Protein AF-A0A3M1BGF9-F1 (afdb_monomer)

pLDDT: mean 89.71, std 11.31, range [49.44, 98.12]

Radius of gyration: 19.55 Å; Cα contacts (8 Å, |Δi|>4): 18; chains: 1; bounding box: 49×26×51 Å

Mean predicted aligned error: 6.52 Å

Foldseek 3Di:
DPPDDDDDQDPVNVVLVVVLVVLVVVCVVVVDPVSVVVSVVSVVVNVVVVVVVVVVPPPDDDDDDDDDDD

Sequence (70 aa):
MKVRYRVRVNRAGLIFIGITIFLGVAAVNTANNLLYLVVSYMLSFMLLSGIISLYNLRGLEVVLIPPDEV

Solvent-accessible surface area (backbone atoms only — not comparable to full-atom values): 4437 Å² total; per-residue (Å²): 133,87,83,77,86,79,87,76,83,50,75,67,53,52,50,52,51,51,52,43,52,52,48,43,54,49,18,64,76,65,70,36,69,68,45,48,51,52,38,50,50,54,53,48,50,56,52,50,52,53,50,51,56,54,56,69,63,59,85,70,80,87,81,85,79,80,80,84,88,129

Secondary structure (DSSP, 8-state):
------PPPPHHHHHHHHHHHHHHHHHHHHT-HHHHHHHHHHHHHHHHHHHHHHHHHTT------PPPP-

Structure (mmCIF, N/CA/C/O backbone):
data_AF-A0A3M1BGF9-F1
#
_entry.id   AF-A0A3M1BGF9-F1
#
loop_
_atom_site.group_PDB
_atom_site.id
_atom_site.type_symbol
_atom_site.label_atom_id
_atom_site.label_alt_id
_atom_site.label_comp_id
_atom_site.label_asym_id
_atom_site.label_entity_id
_atom_site.label_seq_id
_atom_site.pdbx_PDB_ins_code
_atom_site.Cartn_x
_atom_site.Cartn_y
_atom_site.Cartn_z
_atom_site.occupancy
_atom_site.B_iso_or_equiv
_atom_site.auth_seq_id
_atom_site.auth_comp_id
_atom_site.auth_asym_id
_atom_site.auth_atom_id
_atom_site.pdbx_PDB_model_num
ATOM 1 N N . MET A 1 1 ? -6.809 2.848 28.807 1.00 49.44 1 MET A N 1
ATOM 2 C CA . MET A 1 1 ? -6.446 1.654 28.004 1.00 49.44 1 MET A CA 1
ATOM 3 C C . MET A 1 1 ? -5.783 2.099 26.701 1.00 49.44 1 MET A C 1
ATOM 5 O O . MET A 1 1 ? -6.378 2.894 25.988 1.00 49.44 1 MET A O 1
ATOM 9 N N . LYS A 1 2 ? -4.561 1.647 26.376 1.00 50.94 2 LYS A N 1
ATOM 10 C CA . LYS A 1 2 ? -3.961 1.891 25.047 1.00 50.94 2 LYS A CA 1
ATOM 11 C C . LYS A 1 2 ? -4.607 0.934 24.041 1.00 50.94 2 LYS A C 1
ATOM 13 O O . LYS A 1 2 ? -4.275 -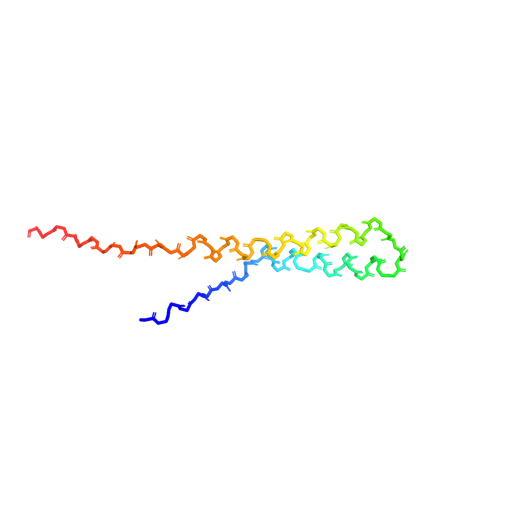0.247 24.034 1.00 50.94 2 LYS A O 1
ATOM 18 N N . VAL A 1 3 ? -5.527 1.427 23.214 1.00 63.72 3 VAL A N 1
ATOM 19 C CA . VAL A 1 3 ? -6.120 0.642 22.120 1.00 63.72 3 VAL A CA 1
ATOM 20 C C . VAL A 1 3 ? -5.012 0.313 21.117 1.00 63.72 3 VAL A C 1
ATOM 22 O O . VAL A 1 3 ? -4.447 1.204 20.483 1.00 63.72 3 VAL A O 1
ATOM 25 N N . ARG A 1 4 ? -4.636 -0.965 21.012 1.00 62.66 4 ARG A N 1
ATOM 26 C CA . ARG A 1 4 ? -3.618 -1.427 20.062 1.00 62.66 4 ARG A CA 1
ATOM 27 C C . ARG A 1 4 ? -4.312 -1.812 18.759 1.00 62.66 4 ARG A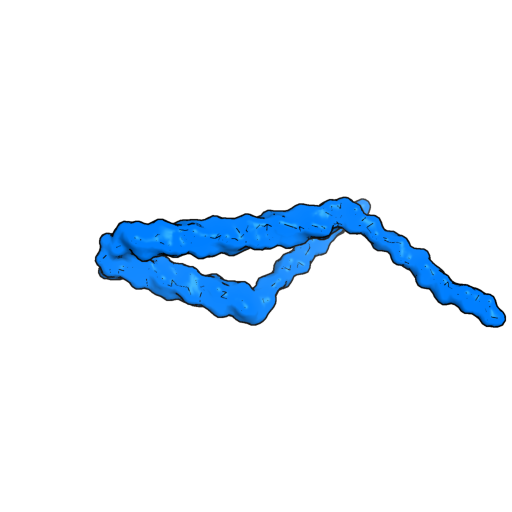 C 1
ATOM 29 O O . ARG A 1 4 ? -4.757 -2.945 18.607 1.00 62.66 4 ARG A O 1
ATOM 36 N N . TYR A 1 5 ? -4.405 -0.869 17.827 1.00 66.19 5 TYR A N 1
ATOM 37 C CA . TYR A 1 5 ? -4.927 -1.136 16.488 1.00 66.19 5 TYR A CA 1
ATOM 38 C C . TYR A 1 5 ? -4.004 -2.134 15.775 1.00 66.19 5 TYR A C 1
ATOM 40 O O . TYR A 1 5 ? -2.830 -1.847 15.537 1.00 66.19 5 TYR A O 1
ATOM 48 N N . ARG A 1 6 ? -4.510 -3.337 15.485 1.00 72.44 6 ARG A N 1
ATOM 49 C CA . ARG A 1 6 ? -3.769 -4.387 14.773 1.00 72.44 6 ARG A CA 1
ATOM 50 C C . ARG A 1 6 ? -4.340 -4.515 13.361 1.00 72.44 6 ARG A C 1
ATOM 52 O O . ARG A 1 6 ? -5.276 -5.274 13.136 1.00 72.44 6 ARG A O 1
ATOM 59 N N . VAL A 1 7 ? -3.785 -3.759 12.417 1.00 76.81 7 VAL A N 1
ATOM 60 C CA . VAL A 1 7 ? -4.161 -3.856 11.000 1.00 76.81 7 VAL A CA 1
ATOM 61 C C . VAL A 1 7 ? -3.393 -5.028 10.389 1.00 76.81 7 VAL A C 1
ATOM 63 O O . VAL A 1 7 ? -2.163 -5.047 10.425 1.00 76.81 7 VAL A O 1
ATOM 66 N N . ARG A 1 8 ? -4.103 -6.038 9.876 1.00 84.62 8 ARG A N 1
ATOM 67 C CA . ARG A 1 8 ? -3.493 -7.143 9.121 1.00 84.62 8 ARG A CA 1
ATOM 68 C C . ARG A 1 8 ? -3.741 -6.940 7.636 1.00 84.62 8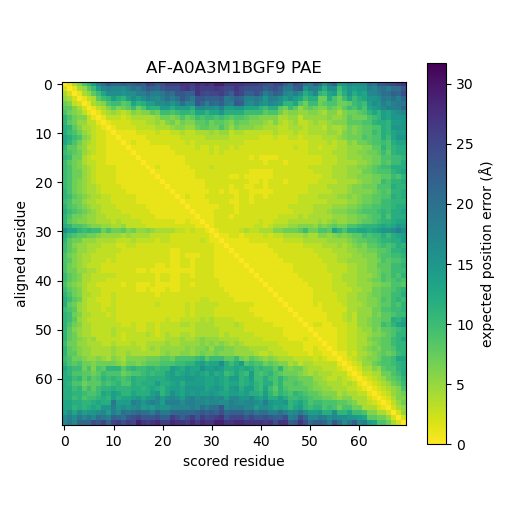 ARG A C 1
ATOM 70 O O . ARG A 1 8 ? -4.865 -6.660 7.231 1.00 84.62 8 ARG A O 1
ATOM 77 N N . VAL A 1 9 ? -2.705 -7.152 6.833 1.00 86.88 9 VAL A N 1
ATOM 78 C CA . VAL A 1 9 ? -2.833 -7.186 5.375 1.00 86.88 9 VAL A CA 1
ATOM 79 C C . VAL A 1 9 ? -3.490 -8.509 4.979 1.00 86.88 9 VAL A C 1
ATOM 81 O O . VAL A 1 9 ? -3.056 -9.576 5.415 1.00 86.88 9 VAL A O 1
ATOM 84 N N . ASN A 1 10 ? -4.563 -8.449 4.187 1.00 92.75 10 ASN A N 1
ATOM 85 C CA . ASN A 1 10 ? -5.219 -9.648 3.665 1.00 92.75 10 ASN A CA 1
ATOM 86 C C . ASN A 1 10 ? -4.451 -10.211 2.448 1.00 92.75 10 ASN A C 1
ATOM 88 O O . ASN A 1 10 ? -3.516 -9.595 1.935 1.00 92.75 10 ASN A O 1
ATOM 92 N N . ARG A 1 11 ? -4.858 -11.387 1.950 1.00 95.00 11 ARG A N 1
ATOM 93 C CA . ARG A 1 11 ? -4.203 -12.021 0.789 1.00 95.00 11 ARG A CA 1
ATOM 94 C C . ARG A 1 11 ? -4.238 -11.144 -0.470 1.00 95.00 11 ARG A C 1
ATOM 96 O O . ARG A 1 11 ? -3.250 -11.091 -1.190 1.00 95.00 11 ARG A O 1
ATOM 103 N N . ALA A 1 12 ? -5.336 -10.428 -0.712 1.00 94.50 12 ALA A N 1
ATOM 104 C CA . ALA A 1 12 ? -5.457 -9.527 -1.858 1.00 94.50 12 ALA A CA 1
ATOM 105 C C . ALA A 1 12 ? -4.504 -8.321 -1.754 1.00 94.50 12 ALA A C 1
ATOM 107 O O . ALA A 1 12 ? -3.883 -7.941 -2.740 1.00 94.50 12 ALA A O 1
ATOM 108 N N . GLY A 1 13 ? -4.322 -7.767 -0.555 1.00 94.75 13 GLY A N 1
ATOM 109 C CA . GLY A 1 13 ? -3.385 -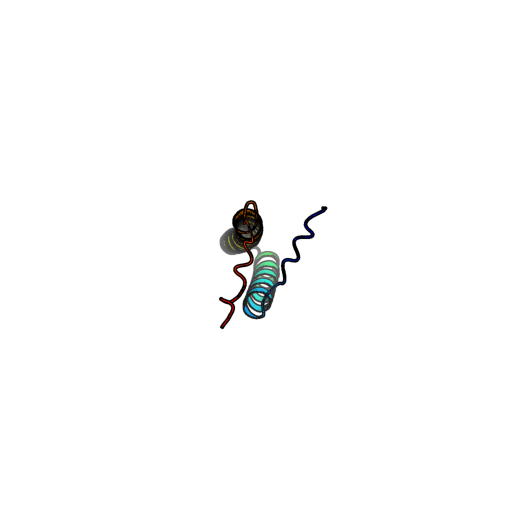6.682 -0.279 1.00 94.75 13 GLY A CA 1
ATOM 110 C C . GLY A 1 13 ? -1.936 -7.108 -0.497 1.00 94.75 13 GLY A C 1
ATOM 111 O O . GLY A 1 13 ? -1.160 -6.343 -1.057 1.00 94.75 13 GLY A O 1
ATOM 112 N N . LEU A 1 14 ? -1.583 -8.349 -0.146 1.00 96.06 14 LEU A N 1
ATOM 113 C CA . LEU A 1 14 ? -0.268 -8.912 -0.474 1.00 96.06 14 LEU A CA 1
ATOM 114 C C . LEU A 1 14 ? -0.039 -8.992 -1.989 1.00 96.06 14 LEU A C 1
ATOM 116 O O . LEU A 1 14 ? 1.029 -8.608 -2.461 1.00 96.06 14 LEU A O 1
ATOM 120 N N . ILE A 1 15 ? -1.043 -9.431 -2.754 1.00 97.75 15 ILE A N 1
ATOM 121 C CA . ILE A 1 15 ? -0.971 -9.458 -4.224 1.00 97.75 15 ILE A CA 1
ATOM 122 C C . ILE A 1 15 ? -0.821 -8.036 -4.778 1.00 97.75 15 ILE A C 1
ATOM 124 O O . ILE A 1 15 ? 0.039 -7.795 -5.622 1.00 97.75 15 ILE A O 1
ATOM 128 N N . PHE A 1 16 ? -1.601 -7.079 -4.271 1.00 96.88 16 PHE A N 1
ATOM 129 C CA . PHE A 1 16 ? -1.527 -5.678 -4.684 1.00 96.88 16 PHE A CA 1
ATOM 130 C C . PHE A 1 16 ? -0.142 -5.068 -4.426 1.00 96.88 16 PHE A C 1
ATOM 132 O O . PHE A 1 16 ? 0.418 -4.414 -5.307 1.00 96.88 16 PHE A O 1
ATOM 139 N N . ILE A 1 17 ? 0.452 -5.335 -3.257 1.00 97.31 17 ILE A N 1
ATOM 140 C CA . ILE A 1 17 ? 1.829 -4.933 -2.933 1.00 97.31 17 ILE A CA 1
ATOM 141 C C . ILE A 1 17 ? 2.817 -5.559 -3.925 1.00 97.31 17 ILE A C 1
ATOM 143 O O . ILE A 1 17 ? 3.659 -4.849 -4.472 1.00 97.31 17 ILE A O 1
ATOM 147 N N . GLY A 1 18 ? 2.689 -6.861 -4.201 1.00 98.12 18 GLY A N 1
ATOM 148 C CA . GLY A 1 18 ? 3.552 -7.563 -5.153 1.00 98.12 18 GLY A CA 1
ATOM 149 C C . GLY A 1 18 ? 3.506 -6.952 -6.556 1.00 98.12 18 GLY A C 1
ATOM 150 O O . GLY A 1 18 ? 4.552 -6.660 -7.135 1.00 98.12 18 GLY A O 1
ATOM 151 N N . ILE A 1 19 ? 2.303 -6.676 -7.069 1.00 98.06 19 ILE A N 1
ATOM 152 C CA . ILE A 1 19 ? 2.101 -6.014 -8.367 1.00 98.06 19 ILE A CA 1
ATOM 153 C C . ILE A 1 19 ? 2.693 -4.598 -8.356 1.00 98.06 19 ILE A C 1
ATOM 155 O O . ILE A 1 19 ? 3.362 -4.211 -9.310 1.00 98.06 19 ILE A O 1
ATOM 159 N N . THR A 1 20 ? 2.501 -3.839 -7.273 1.00 97.88 20 THR A N 1
ATOM 160 C CA . THR A 1 20 ? 3.040 -2.473 -7.143 1.00 97.88 20 THR A CA 1
ATOM 161 C C . THR A 1 20 ? 4.566 -2.465 -7.237 1.00 97.88 20 THR A C 1
ATOM 163 O O . THR A 1 20 ? 5.135 -1.662 -7.975 1.00 97.88 20 THR A O 1
ATOM 166 N N . ILE A 1 21 ? 5.236 -3.385 -6.534 1.00 98.00 21 ILE A N 1
ATOM 167 C CA . ILE A 1 21 ? 6.700 -3.521 -6.574 1.00 98.00 21 ILE A CA 1
ATOM 168 C C . ILE A 1 21 ? 7.157 -3.935 -7.975 1.00 98.00 21 ILE A C 1
ATOM 170 O O . ILE A 1 21 ? 8.093 -3.343 -8.512 1.00 98.00 21 ILE A O 1
ATOM 174 N N . PHE A 1 22 ? 6.479 -4.909 -8.586 1.00 98.12 22 PHE A N 1
ATOM 175 C CA . PHE A 1 22 ? 6.786 -5.363 -9.940 1.00 98.12 22 PHE A CA 1
ATOM 176 C C . PHE A 1 22 ? 6.695 -4.221 -10.965 1.00 98.12 22 PHE A C 1
ATOM 178 O O . PHE A 1 22 ? 7.639 -4.007 -11.728 1.00 98.12 22 PHE A O 1
ATOM 185 N N . LEU A 1 23 ? 5.612 -3.433 -10.940 1.00 97.81 23 LEU A N 1
ATOM 186 C CA . LEU A 1 23 ? 5.476 -2.257 -11.805 1.00 97.81 23 LEU A CA 1
ATOM 187 C C . LEU A 1 23 ? 6.531 -1.189 -11.493 1.00 97.81 23 LEU A C 1
ATOM 189 O O . LEU A 1 23 ? 7.019 -0.554 -12.421 1.00 97.81 23 LEU A O 1
ATOM 193 N N . GLY A 1 24 ? 6.907 -0.999 -10.226 1.00 97.25 24 GLY A N 1
ATOM 194 C CA . GLY A 1 24 ? 7.971 -0.071 -9.834 1.00 97.25 24 GLY A CA 1
ATOM 195 C C . GLY A 1 24 ? 9.316 -0.430 -10.463 1.00 97.25 24 GLY A C 1
ATOM 196 O O . GLY A 1 24 ? 9.963 0.420 -11.073 1.00 97.25 24 GLY A O 1
ATOM 197 N N . VAL A 1 25 ? 9.701 -1.706 -10.395 1.00 97.94 25 VAL A N 1
ATOM 198 C CA . VAL A 1 25 ? 10.921 -2.208 -11.049 1.00 97.94 25 VAL A CA 1
ATOM 199 C C . VAL A 1 25 ? 10.831 -2.037 -12.567 1.00 97.94 25 VAL A C 1
ATOM 201 O O . VAL A 1 25 ? 11.789 -1.584 -13.194 1.00 97.94 25 VAL A O 1
ATOM 204 N N . ALA A 1 26 ? 9.674 -2.335 -13.166 1.00 97.62 26 ALA A N 1
ATOM 205 C CA . ALA A 1 26 ? 9.455 -2.124 -14.593 1.00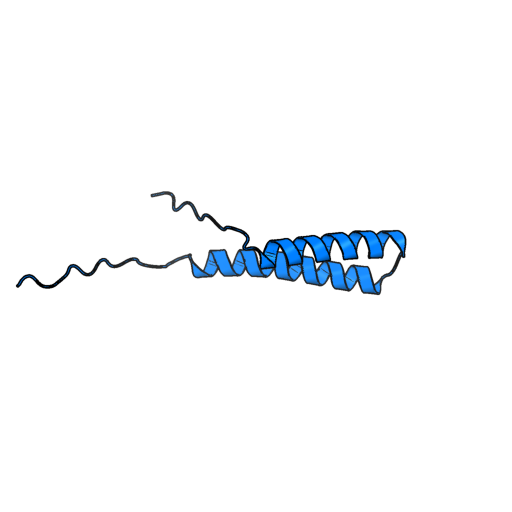 97.62 26 ALA A CA 1
ATOM 206 C C . ALA A 1 26 ? 9.575 -0.640 -14.987 1.00 97.62 26 ALA A C 1
ATOM 208 O O . ALA A 1 26 ? 10.220 -0.330 -15.987 1.00 97.62 26 ALA A O 1
ATOM 209 N N . ALA A 1 27 ? 9.012 0.281 -14.201 1.00 97.62 27 ALA A N 1
ATOM 210 C CA . ALA A 1 27 ? 9.084 1.722 -14.440 1.00 97.62 27 ALA A CA 1
ATOM 211 C C . ALA A 1 27 ? 10.534 2.230 -14.434 1.00 97.62 27 ALA A C 1
ATOM 213 O O . ALA A 1 27 ? 10.923 2.970 -15.338 1.00 97.62 27 ALA A O 1
ATOM 214 N N . VAL A 1 28 ? 11.336 1.773 -1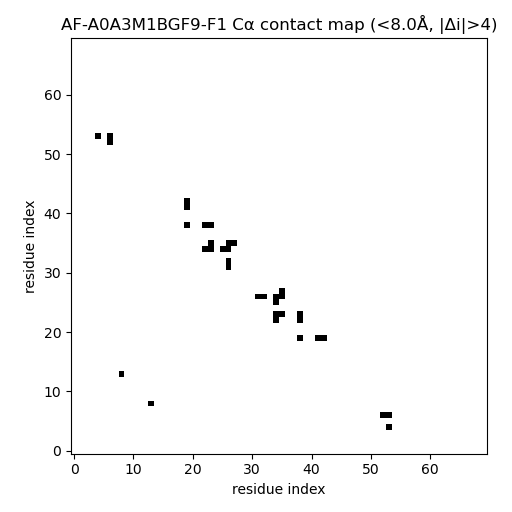3.463 1.00 97.19 28 VAL A N 1
ATOM 215 C CA . VAL A 1 28 ? 12.761 2.121 -13.343 1.00 97.19 28 VAL A CA 1
ATOM 216 C C . VAL A 1 28 ? 13.564 1.584 -14.522 1.00 97.19 28 VAL A C 1
ATOM 218 O O . VAL A 1 28 ? 14.291 2.341 -15.160 1.00 97.19 28 VAL A O 1
ATOM 221 N N . ASN A 1 29 ? 13.387 0.307 -14.862 1.00 97.75 29 ASN A N 1
ATOM 222 C CA . ASN A 1 29 ? 14.144 -0.326 -15.944 1.00 97.75 29 ASN A CA 1
ATOM 223 C C . ASN A 1 29 ? 13.768 0.207 -17.334 1.00 97.75 29 ASN A C 1
ATOM 225 O O . ASN A 1 29 ? 14.612 0.244 -18.224 1.00 97.75 29 ASN A O 1
ATOM 229 N N . THR A 1 30 ? 12.511 0.609 -17.535 1.00 96.69 30 THR A N 1
ATOM 230 C CA . THR A 1 30 ? 12.028 1.154 -18.818 1.00 96.69 30 THR A CA 1
ATOM 231 C C . THR A 1 30 ? 12.130 2.674 -18.912 1.00 96.69 30 THR A C 1
ATOM 233 O O . THR A 1 30 ? 11.831 3.228 -19.967 1.00 96.69 30 THR A O 1
ATOM 236 N N . ALA A 1 31 ? 12.519 3.351 -17.823 1.00 96.06 31 ALA A N 1
ATOM 237 C CA . ALA A 1 31 ? 12.504 4.808 -17.696 1.00 96.06 31 ALA A CA 1
ATOM 238 C C . ALA A 1 31 ? 11.167 5.446 -18.147 1.00 96.06 31 ALA A C 1
ATOM 240 O O . ALA A 1 31 ? 11.141 6.499 -18.786 1.00 96.06 31 ALA A O 1
ATOM 241 N N . ASN A 1 32 ? 10.038 4.800 -17.833 1.00 97.69 32 ASN A N 1
ATOM 242 C CA . ASN A 1 32 ? 8.720 5.199 -18.326 1.00 97.69 32 ASN A CA 1
ATOM 243 C C . ASN A 1 32 ? 7.971 6.104 -17.328 1.00 97.69 32 ASN A C 1
ATOM 245 O O . ASN A 1 32 ? 7.469 5.653 -16.297 1.00 97.69 32 ASN A O 1
ATOM 249 N N . ASN A 1 33 ? 7.819 7.379 -17.701 1.00 96.88 33 ASN A N 1
ATOM 250 C CA . ASN A 1 33 ? 7.122 8.421 -16.933 1.00 96.88 33 ASN A CA 1
ATOM 251 C C . ASN A 1 33 ? 5.666 8.093 -16.591 1.00 96.88 33 ASN A C 1
ATOM 253 O O . ASN A 1 33 ? 5.218 8.383 -15.481 1.00 96.88 33 ASN A O 1
ATOM 257 N N . LEU A 1 34 ? 4.930 7.455 -17.501 1.00 97.62 34 LEU A N 1
ATOM 258 C CA . LEU A 1 34 ? 3.545 7.078 -17.234 1.00 97.62 34 LEU A CA 1
ATOM 259 C C . LEU A 1 34 ? 3.474 5.976 -16.172 1.00 97.62 34 LEU A C 1
ATOM 261 O O . LEU A 1 34 ? 2.646 6.045 -15.264 1.00 97.62 34 LEU A O 1
ATOM 265 N N . LEU A 1 35 ? 4.372 4.989 -16.243 1.00 97.12 35 LEU A N 1
ATOM 266 C CA . LEU A 1 35 ? 4.447 3.928 -15.238 1.00 97.12 35 LEU A CA 1
ATOM 267 C C . LEU A 1 35 ? 4.818 4.477 -13.856 1.00 97.12 35 LEU A C 1
ATOM 269 O O . LEU A 1 35 ? 4.231 4.037 -12.869 1.00 97.12 35 LEU A O 1
ATOM 273 N N . TYR A 1 36 ? 5.704 5.475 -13.766 1.00 97.31 36 TYR A N 1
ATOM 274 C CA . TYR A 1 36 ? 5.989 6.142 -12.490 1.00 97.31 36 TYR A CA 1
ATOM 275 C C . TYR A 1 36 ? 4.734 6.764 -11.867 1.00 97.31 36 TYR A C 1
ATOM 277 O O . TYR A 1 36 ? 4.508 6.608 -10.663 1.00 97.31 36 TYR A O 1
ATOM 285 N N . LEU A 1 37 ? 3.886 7.418 -12.669 1.00 98.06 37 LEU A N 1
ATOM 286 C CA . LEU A 1 37 ? 2.621 7.975 -12.184 1.00 98.06 37 LEU A CA 1
ATOM 287 C C . LEU A 1 37 ? 1.680 6.871 -11.699 1.00 98.06 37 LEU A C 1
ATOM 289 O O . LEU A 1 37 ? 1.138 6.975 -10.601 1.00 98.06 37 LEU A O 1
ATOM 293 N N . VAL A 1 38 ? 1.532 5.788 -12.465 1.00 97.88 38 VAL A N 1
ATOM 294 C CA . VAL A 1 38 ? 0.697 4.641 -12.073 1.00 97.88 38 VAL A CA 1
ATOM 295 C C . VAL A 1 38 ? 1.165 4.048 -10.741 1.00 97.88 38 VAL A C 1
ATOM 297 O O . VAL A 1 38 ? 0.357 3.886 -9.828 1.00 97.88 38 VAL A O 1
ATOM 300 N N . VAL A 1 39 ? 2.466 3.789 -10.585 1.00 98.00 39 VAL A N 1
ATOM 301 C CA . VAL A 1 39 ? 3.043 3.267 -9.333 1.00 98.00 39 VAL A CA 1
ATOM 302 C C . VAL A 1 39 ? 2.813 4.241 -8.175 1.00 98.00 39 VAL A C 1
ATOM 304 O O . VAL A 1 39 ? 2.443 3.821 -7.077 1.00 98.00 39 VAL A O 1
ATOM 307 N N . SER A 1 40 ? 2.956 5.544 -8.424 1.00 97.94 40 SER A N 1
ATOM 308 C CA . SER A 1 40 ? 2.684 6.590 -7.431 1.00 97.94 40 SER A CA 1
ATOM 309 C C . SER A 1 40 ? 1.223 6.572 -6.967 1.00 97.94 40 SER A C 1
ATOM 311 O O . SER A 1 40 ? 0.960 6.629 -5.764 1.00 97.94 40 SER A O 1
ATOM 313 N N . TYR A 1 41 ? 0.267 6.410 -7.888 1.00 98.12 41 TYR A N 1
ATOM 314 C CA . TYR A 1 41 ? -1.149 6.249 -7.546 1.00 98.12 41 TYR A CA 1
ATOM 315 C C . TYR A 1 41 ? -1.414 4.971 -6.747 1.00 98.12 41 TYR A C 1
ATOM 317 O O . TYR A 1 41 ? -2.144 5.014 -5.757 1.00 98.12 41 TYR A O 1
ATOM 325 N N . MET A 1 42 ? -0.802 3.845 -7.121 1.00 97.94 42 MET A N 1
ATOM 326 C CA . MET A 1 42 ? -0.957 2.583 -6.389 1.00 97.94 42 MET A CA 1
ATOM 327 C C . MET A 1 42 ? -0.469 2.699 -4.939 1.00 97.94 42 MET A C 1
ATOM 329 O O . MET A 1 42 ? -1.167 2.276 -4.015 1.00 97.94 42 MET A O 1
ATOM 333 N N . LEU A 1 43 ? 0.695 3.321 -4.726 1.00 97.69 43 LEU A N 1
ATOM 334 C CA . LEU A 1 43 ? 1.228 3.601 -3.390 1.00 97.69 43 LEU A CA 1
ATOM 335 C C . LEU A 1 43 ? 0.325 4.564 -2.608 1.00 97.69 43 LEU A C 1
ATOM 337 O O . LEU A 1 43 ? 0.056 4.330 -1.428 1.00 97.69 43 LEU A O 1
ATOM 341 N N . SER A 1 44 ? -0.190 5.609 -3.263 1.00 98.00 44 SER A N 1
ATOM 342 C CA . SER A 1 44 ? -1.138 6.546 -2.651 1.00 98.00 44 SER A CA 1
ATOM 343 C C . SER A 1 44 ? -2.402 5.830 -2.167 1.00 98.00 44 SER A C 1
ATOM 345 O O . SER A 1 44 ? -2.783 5.972 -1.004 1.00 98.00 44 SER A O 1
ATOM 347 N N . PHE A 1 45 ? -3.006 4.976 -2.999 1.00 96.75 45 PHE A N 1
ATOM 348 C CA . PHE A 1 45 ? -4.177 4.191 -2.605 1.00 96.75 45 PHE A CA 1
ATOM 349 C C . PHE A 1 45 ? -3.888 3.214 -1.470 1.00 96.75 45 PHE A C 1
ATOM 351 O O . PHE A 1 45 ? -4.717 3.068 -0.571 1.00 96.75 45 PHE A O 1
ATOM 358 N N . MET A 1 46 ? -2.713 2.582 -1.463 1.00 94.88 46 MET A N 1
ATOM 359 C CA . MET A 1 46 ? -2.293 1.714 -0.361 1.00 94.88 46 MET A CA 1
ATOM 360 C C . MET A 1 46 ? -2.274 2.475 0.972 1.00 94.88 46 MET A C 1
ATOM 362 O O . MET A 1 46 ? -2.800 1.994 1.979 1.00 94.88 46 MET A O 1
ATOM 366 N N . LEU A 1 47 ? -1.715 3.686 0.964 1.00 95.31 47 LEU A N 1
ATOM 367 C CA . LEU A 1 47 ? -1.609 4.546 2.138 1.00 95.31 47 LEU A CA 1
ATOM 368 C C . LEU A 1 47 ? -2.992 5.049 2.583 1.00 95.31 47 LEU A C 1
ATOM 370 O O . LEU A 1 47 ? -3.350 4.906 3.755 1.00 95.31 47 LEU A O 1
ATOM 374 N N . LEU A 1 48 ? -3.801 5.558 1.649 1.00 96.19 48 LEU A N 1
ATOM 375 C CA . LEU A 1 48 ? -5.165 6.024 1.915 1.00 96.19 48 LEU A CA 1
ATOM 376 C C . LEU A 1 48 ? -6.049 4.909 2.480 1.00 96.19 48 LEU A C 1
ATOM 378 O O . LEU A 1 48 ? -6.741 5.125 3.473 1.00 96.19 48 LEU A O 1
ATOM 382 N N . SER A 1 49 ? -5.980 3.700 1.918 1.00 92.56 49 SER A N 1
ATOM 383 C CA . SER A 1 49 ? -6.704 2.536 2.437 1.00 92.56 49 SER A CA 1
ATOM 384 C C . SER A 1 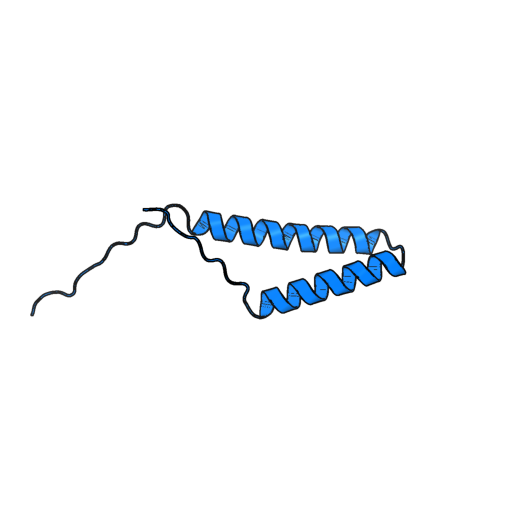49 ? -6.321 2.226 3.887 1.00 92.56 49 SER A C 1
ATOM 386 O O . SER A 1 49 ? -7.195 1.919 4.700 1.00 92.56 49 SER A O 1
ATOM 388 N N . GLY A 1 50 ? -5.030 2.302 4.225 1.00 90.69 50 GLY A N 1
ATOM 389 C CA . GLY A 1 50 ? -4.547 2.080 5.589 1.00 90.69 50 GLY A CA 1
ATOM 390 C C . GLY A 1 50 ? -5.043 3.146 6.567 1.00 90.69 50 GLY A C 1
ATOM 391 O O . GLY A 1 50 ? -5.530 2.814 7.650 1.00 90.69 50 GLY A O 1
ATOM 392 N N . ILE A 1 51 ? -4.983 4.420 6.165 1.00 92.06 51 ILE A N 1
ATOM 393 C CA . ILE A 1 51 ? -5.500 5.543 6.957 1.00 92.06 51 ILE A CA 1
ATOM 394 C C . ILE A 1 51 ? -7.002 5.376 7.196 1.00 92.06 51 ILE A C 1
ATOM 396 O O . ILE A 1 51 ? -7.437 5.391 8.346 1.00 92.06 51 ILE A O 1
ATOM 400 N N . ILE A 1 52 ? -7.792 5.165 6.142 1.00 91.88 52 ILE A N 1
ATOM 401 C CA . ILE A 1 52 ? -9.251 5.021 6.237 1.00 91.88 52 ILE A CA 1
ATOM 402 C C . ILE A 1 52 ? -9.625 3.835 7.133 1.00 91.88 52 ILE A C 1
ATOM 404 O O . ILE A 1 52 ? -10.547 3.951 7.941 1.00 91.88 52 ILE A O 1
ATOM 408 N N . SER A 1 53 ? -8.892 2.720 7.048 1.00 88.88 53 SER A N 1
ATOM 409 C CA . SER A 1 53 ? -9.096 1.568 7.932 1.00 88.88 53 SER A CA 1
ATOM 410 C C . SER A 1 53 ? -8.884 1.929 9.404 1.00 88.88 53 SER A C 1
ATOM 412 O O . SER A 1 53 ? -9.689 1.539 10.248 1.00 88.88 53 SER A O 1
ATOM 414 N N . LEU A 1 54 ? -7.848 2.711 9.720 1.00 87.06 54 LEU A N 1
ATOM 415 C CA . LEU A 1 54 ? -7.614 3.174 11.086 1.00 87.06 54 LEU A CA 1
ATOM 416 C C . LEU A 1 54 ? -8.702 4.153 11.543 1.00 87.06 54 LEU A C 1
ATOM 418 O O . LEU A 1 54 ? -9.190 4.026 12.661 1.00 87.06 54 LEU A O 1
ATOM 422 N N . TYR A 1 55 ? -9.092 5.105 10.693 1.00 89.19 55 TYR A N 1
ATOM 423 C CA . TYR A 1 55 ? -10.142 6.078 11.004 1.00 89.19 55 TYR A CA 1
ATOM 424 C C . TYR A 1 55 ? -11.498 5.415 11.261 1.00 89.19 55 TYR A C 1
ATOM 426 O O . TYR A 1 55 ? -12.166 5.800 12.211 1.00 89.19 55 TYR A O 1
ATOM 434 N N . ASN A 1 56 ? -11.866 4.383 10.495 1.00 87.12 56 ASN A N 1
ATOM 435 C CA . ASN A 1 56 ? -13.114 3.635 10.707 1.00 87.12 56 ASN A CA 1
ATOM 436 C C . ASN A 1 56 ? -13.183 2.954 12.081 1.00 87.12 56 ASN A C 1
ATOM 438 O O . ASN A 1 56 ? -14.263 2.775 12.630 1.00 87.12 56 ASN A O 1
ATOM 442 N N . LEU 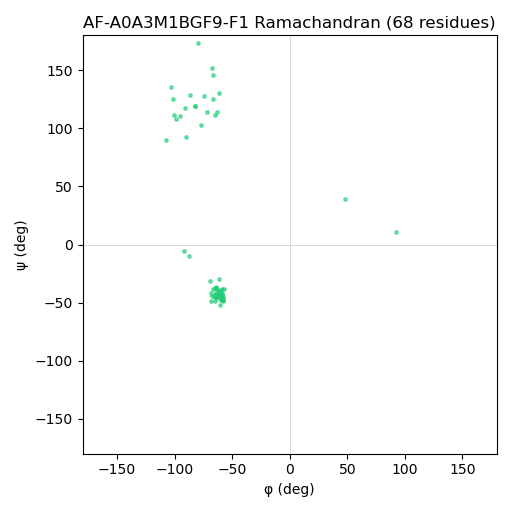A 1 57 ? -12.037 2.566 12.643 1.00 84.81 57 LEU A N 1
ATOM 443 C CA . LEU A 1 57 ? -11.972 1.929 13.959 1.00 84.81 57 LEU A CA 1
ATOM 444 C C . LEU A 1 57 ? -11.883 2.944 15.109 1.00 84.81 57 LEU A C 1
ATOM 446 O O . LEU A 1 57 ? -11.979 2.554 16.275 1.00 84.81 57 LEU A O 1
ATOM 450 N N . ARG A 1 58 ? -11.667 4.235 14.823 1.00 83.00 58 ARG A N 1
ATOM 451 C CA . ARG A 1 58 ? -11.611 5.281 15.852 1.00 83.00 58 ARG A CA 1
ATOM 452 C C . ARG A 1 58 ? -13.030 5.705 16.215 1.00 83.00 58 ARG A C 1
ATOM 454 O O . ARG A 1 58 ? -13.748 6.227 15.377 1.00 83.00 58 ARG A O 1
ATOM 461 N N . GLY A 1 59 ? -13.394 5.531 17.485 1.00 79.06 59 GLY A N 1
ATOM 462 C CA . GLY A 1 59 ? -14.707 5.928 18.008 1.00 79.06 59 GLY A CA 1
ATOM 463 C C . GLY A 1 59 ? -15.765 4.826 17.978 1.00 79.06 59 GLY A C 1
ATOM 464 O O . GLY A 1 59 ? -16.929 5.114 18.222 1.00 79.06 59 GLY A O 1
ATOM 465 N N . LEU A 1 60 ? -15.379 3.575 17.702 1.00 83.94 60 LEU A N 1
ATOM 466 C CA . LEU A 1 60 ? -16.292 2.444 17.830 1.00 83.94 60 LEU A CA 1
ATOM 467 C C . LEU A 1 60 ? -16.545 2.150 19.319 1.00 83.94 60 LEU A C 1
ATOM 469 O O . LEU A 1 60 ? -15.624 1.755 20.039 1.00 83.94 60 LEU A O 1
ATOM 473 N N . GLU A 1 61 ? -17.781 2.341 19.774 1.00 83.00 61 GLU A N 1
ATOM 474 C CA . GLU A 1 61 ? -18.223 1.919 21.103 1.00 83.00 61 GLU A CA 1
ATOM 475 C C . GLU A 1 61 ? -18.694 0.465 21.051 1.00 83.00 61 GLU A C 1
ATOM 477 O O . GLU A 1 61 ? -19.495 0.076 20.202 1.00 83.00 61 GLU A O 1
ATOM 482 N N . VAL A 1 62 ? -18.166 -0.361 21.954 1.00 83.06 62 VAL A N 1
ATOM 483 C CA . VAL A 1 62 ? -18.557 -1.767 22.076 1.00 83.06 62 VAL A CA 1
ATOM 484 C C . VAL A 1 62 ? -19.529 -1.877 23.242 1.00 83.06 62 VAL A C 1
ATOM 486 O O . VAL A 1 62 ? -19.127 -1.712 24.393 1.00 83.06 62 VAL A O 1
ATOM 489 N N . VAL A 1 63 ? -20.795 -2.167 22.945 1.00 87.50 63 VAL A N 1
ATOM 490 C CA . VAL A 1 63 ? -21.824 -2.449 23.952 1.00 87.50 63 VAL A CA 1
ATOM 491 C C . VAL A 1 63 ? -22.039 -3.957 24.020 1.00 87.50 63 VAL A C 1
ATOM 493 O O . VAL A 1 63 ? -22.289 -4.602 23.003 1.00 87.50 63 VAL A O 1
ATOM 496 N N . LEU A 1 64 ? -21.918 -4.526 25.218 1.00 87.06 64 LEU A N 1
ATOM 497 C CA . LEU A 1 64 ? -22.245 -5.925 25.482 1.00 87.06 64 LEU A CA 1
ATOM 498 C C . LEU A 1 64 ? -23.714 -5.997 25.900 1.00 87.06 64 LEU A C 1
ATOM 500 O O . LEU A 1 64 ? -24.084 -5.421 26.920 1.00 87.06 64 LEU A O 1
ATOM 504 N N . ILE A 1 65 ? -24.535 -6.690 25.113 1.00 89.00 65 ILE A N 1
ATOM 505 C CA . ILE A 1 65 ? -25.937 -6.959 25.445 1.00 89.00 65 ILE A CA 1
ATOM 506 C C . ILE A 1 65 ? -25.986 -8.385 26.013 1.00 89.00 65 ILE A C 1
ATOM 508 O O . ILE A 1 65 ? -25.745 -9.328 25.252 1.00 89.00 65 ILE A O 1
ATOM 512 N N . PRO A 1 66 ? -26.193 -8.567 27.330 1.00 86.88 66 PRO A N 1
ATOM 513 C CA . PRO A 1 66 ? -26.355 -9.897 27.904 1.00 86.88 66 PRO A CA 1
ATOM 514 C C . PRO A 1 66 ? -27.671 -10.536 27.421 1.00 86.88 66 PRO A C 1
ATOM 516 O O . PRO A 1 66 ? -28.607 -9.812 27.084 1.00 86.88 66 PRO A O 1
ATOM 519 N N . PRO A 1 67 ? -27.741 -11.877 27.348 1.00 87.69 67 PRO A N 1
ATOM 520 C CA . PRO A 1 67 ? -28.980 -12.578 27.023 1.00 87.69 67 PRO A CA 1
ATOM 521 C C . PRO A 1 67 ? -30.015 -12.403 28.143 1.00 87.69 67 PRO A C 1
ATOM 523 O O . PRO A 1 67 ? -29.641 -12.353 29.314 1.00 87.69 67 PRO A O 1
ATOM 526 N N . ASP A 1 68 ? -31.297 -12.337 27.774 1.00 85.50 68 ASP A N 1
ATOM 527 C CA . ASP A 1 68 ? -32.401 -12.287 28.737 1.00 85.50 68 ASP A CA 1
ATOM 528 C C . ASP A 1 68 ? -32.405 -13.561 29.599 1.00 85.50 68 ASP A C 1
ATOM 530 O O . ASP A 1 68 ? -32.308 -14.679 29.083 1.00 85.50 68 ASP A O 1
ATOM 534 N N . GLU A 1 69 ? -32.479 -13.387 30.920 1.00 77.81 69 GLU A N 1
ATOM 535 C CA . GLU A 1 69 ? -32.639 -14.490 31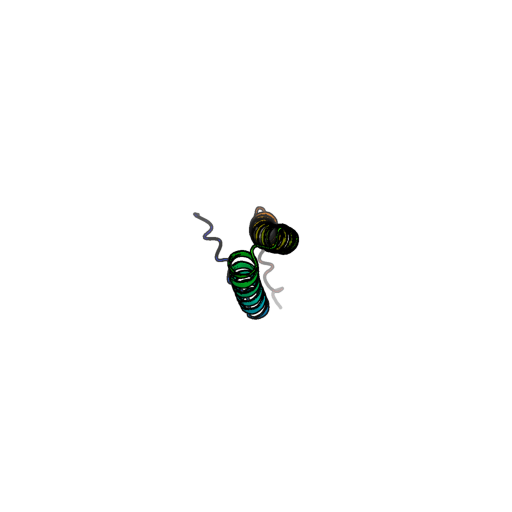.870 1.00 77.81 69 GLU A CA 1
ATOM 536 C C . GLU A 1 69 ? -34.027 -15.131 31.663 1.00 77.81 69 GLU A C 1
ATOM 538 O O . GLU A 1 69 ? -35.042 -14.432 31.671 1.00 77.81 69 GLU A O 1
ATOM 543 N N . VAL A 1 70 ? -34.057 -16.451 31.431 1.00 63.50 70 VAL A N 1
ATOM 544 C CA . VAL A 1 70 ? -35.275 -17.289 31.360 1.00 63.50 70 VAL A CA 1
ATOM 545 C C . VAL A 1 70 ? -35.732 -17.745 32.735 1.00 63.50 70 VAL A C 1
ATOM 547 O O . VAL A 1 70 ? -34.855 -18.130 33.541 1.00 63.50 70 VAL A O 1
#